Protein AF-A0A9D8IZI5-F1 (afdb_monomer)

Sequence (53 aa):
AGSEAARFLLLAGKPLGEPVVQYGPFVMNTRDEIEQALADYRDGTLGSPSPAP

Secondary structure (DSSP, 8-state):
--SS-------------S--EEETTEEESSHHHHHHHHHHHHTT-BTB-----

pLDDT: mean 90.53, std 11.43, range [50.38, 97.81]

Foldseek 3Di:
DDPDDDDDDDDDDDDPPAAWDDDDPDTDRDPVVVVVCVVCVVVVNRPPPDPDD

Radius of gyration: 18.65 Å; Cα contacts (8 Å, |Δi|>4): 27; chains: 1; bounding box: 25×26×57 Å

Mean predicted aligned error: 6.31 Å

Solvent-accessible surface area (backbone atoms only — not comparable to full-atom values): 3804 Å² total; per-residue (Å²): 134,78,96,70,87,88,85,86,84,90,86,87,78,81,82,84,87,66,63,82,36,76,58,92,96,45,77,35,64,42,70,66,56,48,54,49,52,51,48,29,52,75,71,71,44,67,87,55,87,69,84,72,132

S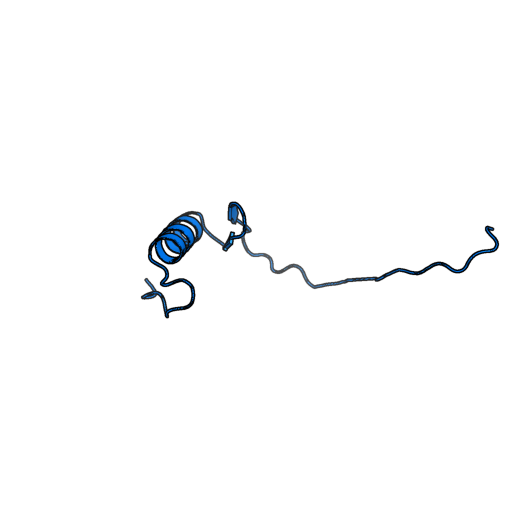tructure (mmCIF, N/CA/C/O backbone):
data_AF-A0A9D8IZI5-F1
#
_entry.id   AF-A0A9D8IZI5-F1
#
loop_
_atom_site.group_PDB
_atom_site.id
_atom_site.type_symbol
_atom_site.label_atom_id
_atom_site.label_alt_id
_atom_site.label_comp_id
_atom_site.label_asym_id
_atom_site.label_entity_id
_atom_site.label_seq_id
_atom_site.pdbx_PDB_ins_code
_atom_site.Cartn_x
_atom_site.Cartn_y
_atom_site.Cartn_z
_atom_site.occupancy
_atom_site.B_iso_or_equiv
_atom_site.auth_seq_id
_atom_site.auth_comp_id
_atom_site.auth_asym_id
_atom_site.auth_atom_id
_atom_site.pdbx_PDB_model_num
ATOM 1 N N . ALA A 1 1 ? 8.685 2.058 -39.278 1.00 62.91 1 ALA A N 1
ATOM 2 C CA . ALA A 1 1 ? 9.184 2.274 -37.904 1.00 62.91 1 ALA A CA 1
ATOM 3 C C . ALA A 1 1 ? 9.377 3.775 -37.702 1.00 62.91 1 ALA A C 1
ATOM 5 O O . ALA A 1 1 ? 9.829 4.415 -38.644 1.00 62.91 1 ALA A O 1
ATOM 6 N N . GLY A 1 2 ? 8.952 4.336 -36.563 1.00 78.94 2 GLY A N 1
ATOM 7 C CA . GLY A 1 2 ? 9.077 5.773 -36.270 1.00 78.94 2 GLY A CA 1
ATOM 8 C C . GLY A 1 2 ? 10.525 6.179 -35.978 1.00 78.94 2 GLY A C 1
ATOM 9 O O . GLY A 1 2 ? 11.311 5.354 -35.524 1.00 78.94 2 GLY A O 1
ATOM 10 N N . SER A 1 3 ? 10.876 7.432 -36.262 1.00 83.75 3 SER A N 1
ATOM 11 C CA . SER A 1 3 ? 12.243 7.972 -36.196 1.00 83.75 3 SER A CA 1
ATOM 12 C C . SER A 1 3 ? 12.722 8.369 -34.792 1.00 83.75 3 SER A C 1
ATOM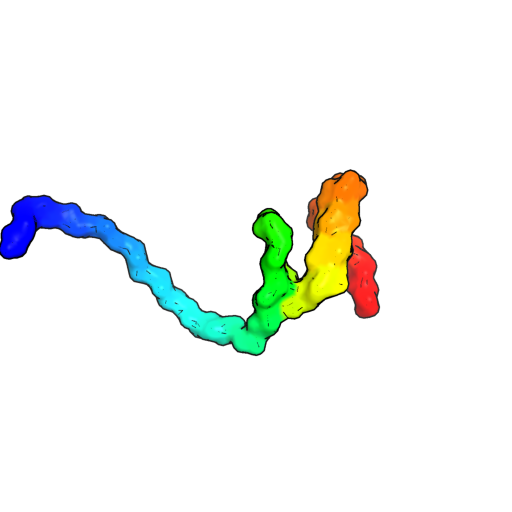 14 O O . SER A 1 3 ? 13.859 8.807 -34.648 1.00 83.75 3 SER A O 1
ATOM 16 N N . GLU A 1 4 ? 11.879 8.239 -33.766 1.00 89.00 4 GLU A N 1
ATOM 17 C CA . GLU A 1 4 ? 12.188 8.646 -32.389 1.00 89.00 4 GLU A CA 1
ATOM 18 C C . GLU A 1 4 ? 12.503 7.449 -31.481 1.00 89.00 4 GLU A C 1
ATOM 20 O O . GLU A 1 4 ? 11.940 6.363 -31.630 1.00 89.00 4 GLU A O 1
ATOM 25 N N . ALA A 1 5 ? 13.397 7.657 -30.511 1.00 88.06 5 ALA A N 1
ATOM 26 C CA . ALA A 1 5 ? 13.783 6.636 -29.543 1.00 88.06 5 ALA A CA 1
ATOM 27 C C . ALA A 1 5 ? 12.698 6.432 -28.471 1.00 88.06 5 ALA A C 1
ATOM 29 O O . ALA A 1 5 ? 12.238 7.385 -27.842 1.00 88.06 5 ALA A O 1
ATOM 30 N N . ALA A 1 6 ? 12.338 5.175 -28.207 1.00 91.56 6 ALA 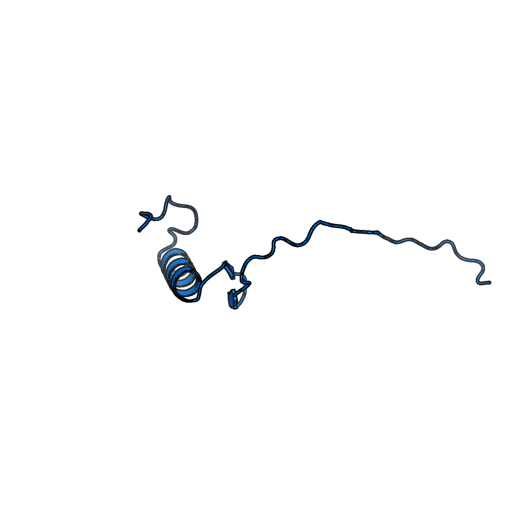A N 1
ATOM 31 C CA . ALA A 1 6 ? 11.403 4.826 -27.142 1.00 91.56 6 ALA A CA 1
ATOM 32 C C . ALA A 1 6 ? 12.081 4.839 -25.760 1.00 91.56 6 ALA A C 1
ATOM 34 O O . ALA A 1 6 ? 13.229 4.418 -25.612 1.00 91.56 6 ALA A O 1
ATOM 35 N N . ARG A 1 7 ? 11.337 5.259 -24.730 1.00 94.31 7 ARG A N 1
ATOM 36 C CA . ARG A 1 7 ? 11.700 5.082 -23.315 1.00 94.31 7 ARG A CA 1
ATOM 37 C C . ARG A 1 7 ? 10.608 4.282 -22.622 1.00 94.31 7 ARG A C 1
ATOM 39 O O . ARG A 1 7 ? 9.435 4.620 -22.748 1.00 94.31 7 ARG A O 1
ATOM 46 N N . PHE A 1 8 ? 10.988 3.244 -21.890 1.00 95.12 8 PHE A N 1
ATOM 47 C CA . PHE A 1 8 ? 10.054 2.410 -21.140 1.00 95.12 8 PHE A CA 1
ATOM 48 C C . PHE A 1 8 ? 10.719 1.842 -19.885 1.00 95.12 8 PHE A C 1
ATOM 50 O O . PHE A 1 8 ? 11.944 1.744 -19.808 1.00 95.12 8 PHE A O 1
ATOM 57 N N . LEU A 1 9 ? 9.889 1.462 -18.915 1.00 97.12 9 LEU A N 1
ATOM 58 C CA . LEU A 1 9 ? 10.282 0.679 -17.748 1.00 97.12 9 LEU A CA 1
ATOM 59 C C . LEU A 1 9 ? 9.580 -0.675 -17.824 1.00 97.12 9 LEU A C 1
ATOM 61 O O . LEU A 1 9 ? 8.372 -0.733 -18.050 1.00 97.12 9 LEU A O 1
ATOM 65 N N . LEU A 1 10 ? 10.338 -1.751 -17.626 1.00 96.62 10 LEU A N 1
ATOM 66 C CA . LEU A 1 10 ? 9.795 -3.091 -17.442 1.00 96.62 10 LEU A CA 1
ATOM 67 C C . LEU A 1 10 ? 9.916 -3.456 -15.965 1.00 96.62 10 LEU A C 1
ATOM 69 O O . LEU A 1 10 ? 11.021 -3.503 -15.427 1.00 96.62 10 LEU A O 1
ATOM 73 N N . LEU A 1 11 ? 8.779 -3.718 -15.327 1.00 96.81 11 LEU A N 1
ATOM 74 C CA . LEU A 1 11 ? 8.699 -4.173 -13.944 1.00 96.81 11 LEU A CA 1
ATOM 75 C C . LEU A 1 11 ? 8.129 -5.590 -13.936 1.00 96.81 11 LEU A C 1
ATOM 77 O O . LEU A 1 11 ? 7.113 -5.857 -14.576 1.00 96.81 11 LEU A O 1
ATOM 81 N N . ALA A 1 12 ? 8.782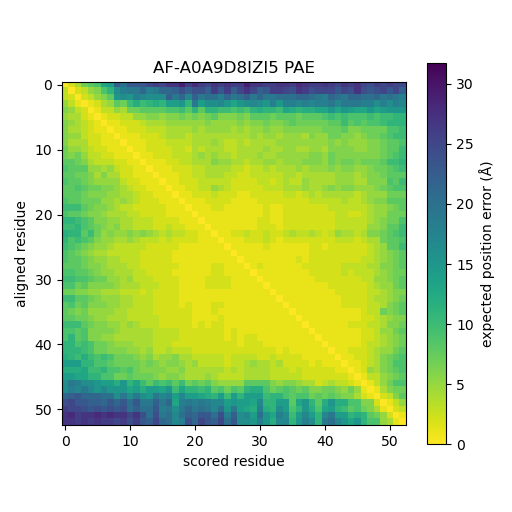 -6.491 -13.210 1.00 97.38 12 ALA A N 1
ATOM 82 C CA . ALA A 1 12 ? 8.334 -7.863 -13.014 1.00 97.38 12 ALA A CA 1
ATOM 83 C C . ALA A 1 12 ? 8.538 -8.257 -11.549 1.00 97.38 12 ALA A C 1
ATOM 85 O O . ALA A 1 12 ? 9.507 -7.837 -10.918 1.00 97.38 12 ALA A O 1
ATOM 86 N N . GLY A 1 13 ? 7.629 -9.068 -11.012 1.00 96.56 13 GLY A N 1
ATOM 87 C CA . GLY A 1 13 ? 7.669 -9.522 -9.626 1.00 96.56 13 GLY A CA 1
ATOM 88 C C . GLY A 1 13 ? 6.911 -10.831 -9.447 1.00 96.56 13 GLY A C 1
ATOM 89 O O . GLY A 1 13 ? 5.992 -11.141 -10.207 1.00 96.56 13 GLY A O 1
ATOM 90 N N . LYS A 1 14 ? 7.313 -11.614 -8.442 1.00 97.69 14 LYS A N 1
ATOM 91 C CA . LYS A 1 14 ? 6.591 -12.824 -8.039 1.00 97.69 14 LYS A CA 1
ATOM 92 C C . LYS A 1 14 ? 5.260 -12.415 -7.383 1.00 97.69 14 LYS A C 1
ATOM 94 O O . LYS A 1 14 ? 5.285 -11.526 -6.532 1.00 97.69 14 LYS A O 1
ATOM 99 N N . PRO A 1 15 ? 4.126 -13.061 -7.712 1.00 96.62 15 PRO A N 1
ATOM 100 C CA . PRO A 1 15 ? 2.873 -12.825 -7.003 1.00 96.62 15 PRO A CA 1
ATOM 101 C C . PRO A 1 15 ? 3.025 -13.099 -5.503 1.00 96.62 15 PRO A C 1
ATOM 103 O O . PRO A 1 15 ? 3.586 -14.128 -5.123 1.00 96.62 15 PRO A O 1
ATOM 106 N N . LEU A 1 16 ? 2.503 -12.197 -4.670 1.00 95.38 16 LEU A N 1
ATOM 107 C CA . LEU A 1 16 ? 2.516 -12.356 -3.212 1.00 95.38 16 LEU A CA 1
ATOM 108 C C . LEU A 1 16 ? 1.606 -13.507 -2.762 1.00 95.38 16 LEU A C 1
ATOM 110 O O . LEU A 1 16 ? 1.943 -14.230 -1.835 1.00 95.38 16 LEU A O 1
ATOM 114 N N . GLY A 1 17 ? 0.490 -13.727 -3.465 1.00 96.62 17 GLY A N 1
ATOM 115 C CA . GLY A 1 17 ? -0.471 -14.780 -3.119 1.00 96.62 17 GLY A CA 1
ATOM 116 C C . GLY A 1 17 ? -1.306 -14.470 -1.875 1.00 96.62 17 GLY A C 1
ATOM 117 O O . GLY A 1 17 ? -1.981 -15.356 -1.363 1.00 96.62 17 GLY A O 1
ATOM 118 N N . GLU A 1 18 ? -1.275 -13.225 -1.409 1.00 97.31 18 GLU A N 1
ATOM 119 C CA . GLU A 1 18 ? -2.032 -12.757 -0.255 1.00 97.31 18 GLU A CA 1
ATOM 120 C C . GLU A 1 18 ? -3.282 -11.986 -0.699 1.00 97.31 18 GLU A C 1
ATOM 122 O O . GLU A 1 18 ? -3.292 -11.401 -1.791 1.00 97.31 18 GLU A O 1
ATOM 127 N N . PRO A 1 19 ? -4.342 -11.956 0.127 1.00 96.62 19 PRO A N 1
ATOM 128 C CA . PRO A 1 19 ? -5.473 -11.078 -0.118 1.00 96.62 19 PRO A CA 1
ATOM 129 C C . PRO A 1 19 ? -5.022 -9.617 -0.180 1.00 96.62 19 PRO A C 1
ATOM 131 O O . PRO A 1 19 ? -4.142 -9.194 0.569 1.00 96.62 19 PRO A O 1
ATOM 134 N N . VAL A 1 20 ? -5.651 -8.853 -1.072 1.00 97.06 20 VAL A N 1
ATOM 135 C CA . VAL A 1 20 ? -5.420 -7.417 -1.231 1.00 97.06 20 VAL A CA 1
ATOM 136 C C . VAL A 1 20 ? -6.735 -6.701 -0.971 1.00 97.06 20 VAL A C 1
ATOM 138 O O . VAL A 1 20 ? -7.69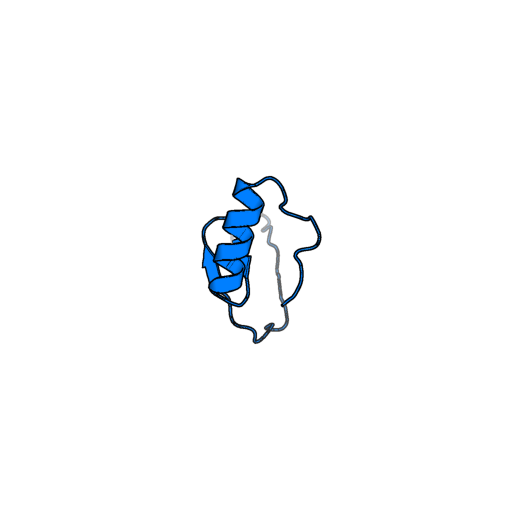7 -6.855 -1.724 1.00 97.06 20 VAL A O 1
ATOM 141 N N . VAL A 1 21 ? -6.769 -5.905 0.092 1.00 97.81 21 VAL A N 1
ATOM 142 C CA . VAL A 1 21 ? -7.895 -5.048 0.458 1.00 97.81 21 VAL A CA 1
ATOM 143 C C . VAL A 1 21 ? -7.411 -3.605 0.422 1.00 97.81 21 VAL A C 1
ATOM 1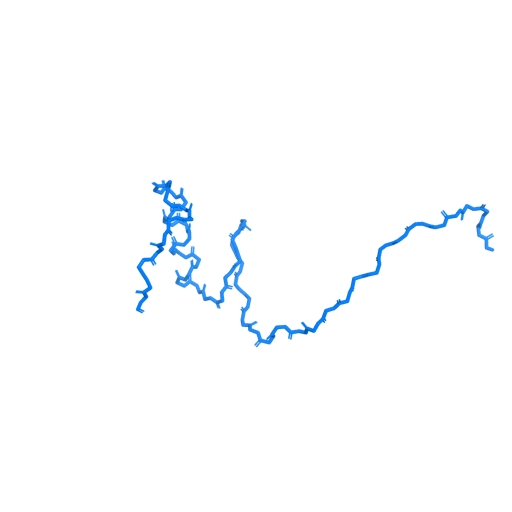45 O O . VAL A 1 21 ? -6.463 -3.242 1.112 1.00 97.81 21 VAL A O 1
ATOM 148 N N . GLN A 1 22 ? -8.055 -2.771 -0.394 1.00 97.50 22 GLN A N 1
ATOM 149 C CA . GLN A 1 22 ? -7.670 -1.373 -0.583 1.00 97.50 22 GLN A CA 1
ATOM 150 C C . GLN A 1 22 ? -8.802 -0.427 -0.178 1.00 97.50 22 GLN A C 1
ATOM 152 O O . GLN A 1 22 ? -9.954 -0.607 -0.578 1.00 97.50 22 GLN A O 1
ATOM 157 N N . TYR A 1 23 ? -8.457 0.629 0.560 1.00 97.38 23 TYR A N 1
ATOM 158 C CA . TYR A 1 23 ? -9.346 1.754 0.830 1.00 97.38 23 TYR A CA 1
ATOM 159 C C . TYR A 1 23 ? -8.565 3.070 0.855 1.00 97.38 23 TYR A C 1
ATOM 161 O O . TYR A 1 23 ? -7.775 3.336 1.762 1.00 97.38 23 TYR A O 1
ATOM 169 N N . GLY A 1 24 ? -8.794 3.914 -0.154 1.00 95.19 24 GLY A N 1
ATOM 170 C CA . GLY A 1 24 ? -8.065 5.173 -0.309 1.00 95.19 24 GLY A CA 1
ATOM 171 C C . GLY A 1 24 ? -6.549 4.933 -0.414 1.00 95.19 24 GLY A C 1
ATOM 172 O O . GLY A 1 24 ? -6.133 4.177 -1.297 1.00 95.19 24 GLY A O 1
ATOM 173 N N . PRO A 1 25 ? -5.723 5.558 0.451 1.00 95.44 25 PRO A N 1
ATOM 174 C CA . PRO A 1 25 ? -4.269 5.395 0.440 1.00 95.44 25 PRO A CA 1
ATOM 175 C C . PRO A 1 25 ? -3.782 4.125 1.161 1.00 95.44 25 PRO A C 1
ATOM 177 O O . PRO A 1 25 ? -2.577 3.893 1.210 1.00 95.44 25 PRO A O 1
ATOM 180 N N . PHE A 1 26 ? -4.682 3.322 1.737 1.00 96.62 26 PHE A N 1
ATOM 181 C CA . PHE A 1 26 ? -4.328 2.157 2.548 1.00 96.62 26 PHE A CA 1
ATOM 182 C C . PHE A 1 26 ? -4.555 0.854 1.779 1.00 96.62 26 PHE A C 1
ATOM 184 O O . PHE A 1 26 ? -5.615 0.659 1.176 1.00 96.62 26 PHE A O 1
ATOM 191 N N . VAL A 1 27 ? -3.560 -0.034 1.820 1.00 96.94 27 VAL A N 1
ATOM 192 C CA . VAL A 1 27 ? -3.600 -1.390 1.258 1.00 96.94 27 VAL A CA 1
ATOM 193 C C . VAL A 1 27 ? -3.168 -2.357 2.354 1.00 96.94 27 VAL A C 1
ATOM 195 O O . VAL A 1 27 ? -2.06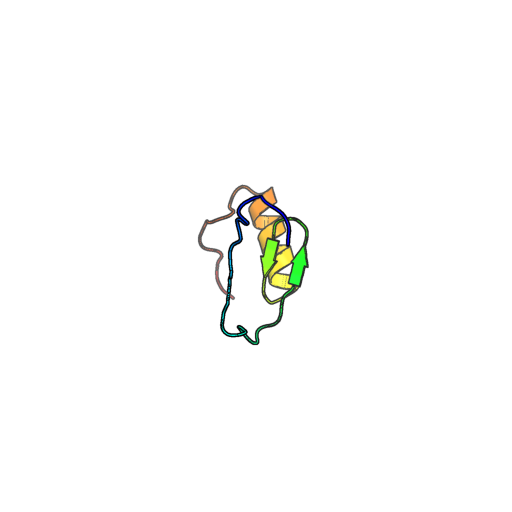6 -2.213 2.873 1.00 96.94 27 VAL A O 1
ATOM 198 N N . MET A 1 28 ? -4.042 -3.301 2.697 1.00 96.56 28 MET A N 1
ATOM 199 C CA . MET A 1 28 ? -3.853 -4.305 3.751 1.00 96.56 28 MET A CA 1
ATOM 200 C C . MET A 1 28 ? -4.359 -5.677 3.277 1.00 96.56 28 MET A C 1
ATOM 202 O O . MET A 1 28 ? -4.855 -5.803 2.152 1.00 96.56 28 MET A O 1
ATOM 206 N N . ASN A 1 29 ? -4.251 -6.710 4.111 1.00 97.06 29 ASN A N 1
ATOM 207 C CA . ASN A 1 29 ? -4.700 -8.061 3.786 1.00 97.06 29 ASN A CA 1
ATOM 208 C C . ASN A 1 29 ? -6.151 -8.322 4.228 1.00 97.06 29 ASN A C 1
ATOM 210 O O . ASN A 1 29 ? -6.831 -9.159 3.633 1.00 97.06 29 ASN A O 1
ATOM 214 N N . THR A 1 30 ? -6.663 -7.602 5.230 1.00 97.12 30 THR A N 1
ATOM 215 C CA . THR A 1 30 ? -8.040 -7.768 5.730 1.00 97.12 30 THR A CA 1
ATOM 216 C C . THR A 1 30 ? -8.810 -6.451 5.847 1.00 97.12 30 THR A C 1
ATOM 218 O O . THR A 1 30 ? -8.257 -5.354 5.747 1.00 97.12 30 THR A O 1
ATOM 221 N N . ARG A 1 31 ? -10.135 -6.545 6.034 1.00 96.44 31 ARG A N 1
ATOM 222 C CA . ARG A 1 31 ? -10.980 -5.367 6.271 1.00 96.44 31 ARG A CA 1
ATOM 223 C C . ARG A 1 31 ? -10.712 -4.741 7.641 1.00 96.44 31 ARG A C 1
ATOM 225 O O . ARG A 1 31 ? -10.667 -3.518 7.725 1.00 96.44 31 ARG A O 1
ATOM 232 N N . ASP A 1 32 ? -10.494 -5.562 8.661 1.00 96.25 32 ASP A N 1
ATOM 233 C CA . ASP A 1 32 ? -10.223 -5.104 10.026 1.00 96.25 32 ASP A CA 1
ATOM 234 C C . ASP A 1 32 ? -8.923 -4.285 10.080 1.00 96.25 32 ASP A C 1
ATOM 236 O O . ASP A 1 32 ? -8.886 -3.213 10.679 1.00 96.25 32 ASP A O 1
ATOM 240 N N . GLU A 1 33 ? -7.887 -4.709 9.348 1.00 95.62 33 GLU A N 1
ATOM 241 C CA . GLU A 1 33 ? -6.633 -3.951 9.203 1.00 95.62 33 GLU A CA 1
ATOM 242 C C . GLU A 1 33 ? -6.837 -2.584 8.531 1.00 95.62 33 GLU A C 1
ATOM 244 O O . GLU A 1 33 ? -6.186 -1.606 8.896 1.00 95.62 33 GLU A O 1
ATOM 249 N N . ILE A 1 34 ? -7.760 -2.479 7.567 1.00 96.56 34 ILE A N 1
ATOM 250 C CA . ILE A 1 34 ? -8.125 -1.187 6.966 1.00 96.56 34 ILE A CA 1
ATOM 251 C C . ILE A 1 34 ? -8.813 -0.282 7.989 1.00 96.56 34 ILE A C 1
ATOM 253 O O . ILE A 1 34 ? -8.545 0.920 8.025 1.00 96.56 34 ILE A O 1
ATOM 257 N N . GLU A 1 35 ? -9.713 -0.828 8.803 1.00 95.44 35 GLU A N 1
ATOM 258 C CA . GLU A 1 35 ? -10.427 -0.055 9.822 1.00 95.44 35 GLU A CA 1
ATOM 259 C C . GLU A 1 35 ? -9.478 0.435 10.916 1.00 95.44 35 GLU A C 1
ATOM 261 O O . GLU A 1 35 ? -9.543 1.611 11.286 1.00 95.44 35 GLU A O 1
ATOM 266 N N . GLN A 1 36 ? -8.524 -0.402 11.325 1.00 94.94 36 GLN A N 1
ATOM 267 C CA . GLN A 1 36 ? -7.447 -0.008 12.228 1.00 94.94 36 GLN A CA 1
ATOM 268 C C . GLN A 1 36 ? -6.568 1.092 11.619 1.00 94.94 36 GLN A C 1
ATOM 270 O O . GLN A 1 36 ? -6.360 2.123 12.251 1.00 94.94 36 GLN A O 1
ATOM 275 N N . ALA A 1 37 ? -6.116 0.938 10.370 1.00 94.25 37 ALA A N 1
ATOM 276 C CA . ALA A 1 37 ? -5.287 1.947 9.704 1.00 94.25 37 ALA A CA 1
ATOM 277 C C . ALA A 1 37 ? -5.998 3.307 9.582 1.00 94.25 37 ALA A C 1
ATOM 279 O O . ALA A 1 37 ? -5.371 4.363 9.690 1.00 94.25 37 ALA A O 1
ATOM 280 N N . LEU A 1 38 ? -7.321 3.299 9.383 1.00 94.94 38 LEU A N 1
ATOM 281 C CA . LEU A 1 38 ? -8.136 4.512 9.382 1.00 94.94 38 LEU A CA 1
ATOM 282 C C . LEU A 1 38 ? -8.246 5.142 10.772 1.00 94.94 38 LEU A C 1
ATOM 284 O O . LEU A 1 38 ? -8.227 6.370 10.861 1.00 94.94 38 LEU A O 1
ATOM 288 N N . ALA A 1 39 ? -8.388 4.338 11.828 1.00 94.50 39 ALA A N 1
ATOM 289 C CA . ALA A 1 39 ? -8.382 4.824 13.205 1.00 94.50 39 ALA A CA 1
ATOM 290 C C . ALA A 1 39 ? -7.023 5.452 13.550 1.00 94.50 39 ALA A C 1
ATOM 292 O O . ALA A 1 39 ? -6.977 6.623 13.912 1.00 94.50 39 ALA A O 1
ATOM 293 N N . ASP A 1 40 ? -5.921 4.748 13.280 1.00 94.44 40 ASP A N 1
ATOM 294 C CA . ASP A 1 40 ? -4.561 5.238 13.533 1.00 94.44 40 ASP A CA 1
ATOM 295 C C . ASP A 1 40 ? -4.256 6.527 12.756 1.00 94.44 40 ASP A C 1
ATOM 297 O O . ASP A 1 40 ? -3.588 7.440 13.247 1.00 94.44 40 ASP A O 1
ATOM 301 N N . TYR A 1 41 ? -4.767 6.638 11.526 1.00 94.75 41 TYR A N 1
ATOM 302 C CA . TYR A 1 41 ? -4.655 7.864 10.742 1.00 94.75 41 TYR A CA 1
ATOM 303 C C . TYR A 1 41 ? -5.419 9.032 11.375 1.00 94.75 41 TYR A C 1
ATOM 305 O O . TYR A 1 41 ? -4.897 10.145 11.437 1.00 94.75 41 TYR A O 1
ATOM 313 N N . ARG A 1 42 ? -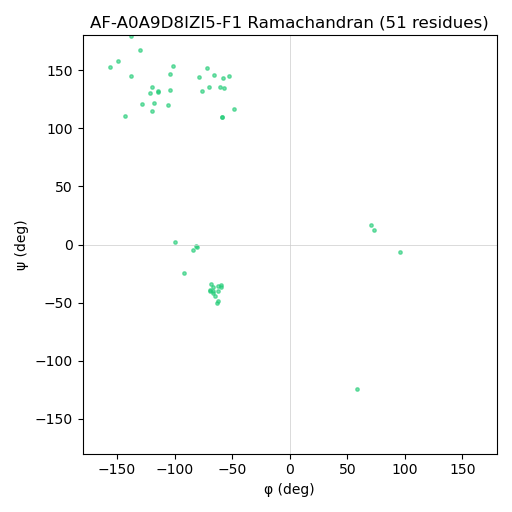6.649 8.791 11.846 1.00 94.50 42 ARG A N 1
ATOM 314 C CA . ARG A 1 42 ? -7.480 9.816 12.502 1.00 94.50 42 ARG A CA 1
ATOM 315 C C . ARG A 1 42 ? -6.884 10.268 13.829 1.00 94.50 42 ARG A C 1
ATOM 317 O O . ARG A 1 42 ? -6.945 11.455 14.134 1.00 94.50 42 ARG A O 1
ATOM 324 N N . ASP A 1 43 ? -6.277 9.342 14.558 1.00 95.00 43 ASP A N 1
ATOM 325 C CA . ASP A 1 43 ? -5.684 9.586 15.871 1.00 95.00 43 ASP A CA 1
ATOM 326 C C . ASP A 1 43 ? -4.250 10.140 15.773 1.00 95.00 43 ASP A C 1
ATOM 328 O O . ASP A 1 43 ? -3.647 10.509 16.781 1.00 95.00 43 ASP A O 1
ATOM 332 N N . GLY A 1 44 ? -3.694 10.240 14.558 1.00 94.12 44 GLY A N 1
ATOM 333 C CA . GLY A 1 44 ? -2.334 10.728 14.321 1.00 94.12 44 GLY A CA 1
ATOM 334 C C . GLY A 1 44 ? -1.244 9.763 14.798 1.00 94.12 44 GLY A C 1
ATOM 335 O O . GLY A 1 44 ? -0.091 10.166 14.946 1.00 94.12 44 GLY A O 1
ATOM 336 N N . THR A 1 45 ? -1.594 8.500 15.040 1.00 93.06 45 THR A N 1
ATOM 337 C CA . THR A 1 45 ? -0.705 7.443 15.539 1.00 93.06 45 THR A CA 1
ATOM 338 C C . THR A 1 45 ? -0.200 6.518 14.435 1.00 93.06 45 THR A C 1
ATOM 340 O O . THR A 1 45 ? 0.563 5.603 14.737 1.00 93.06 45 THR A O 1
ATOM 343 N N . LEU A 1 46 ? -0.559 6.758 13.167 1.00 90.94 46 LEU A N 1
ATOM 344 C CA . LEU A 1 46 ? -0.088 5.988 12.011 1.00 90.94 46 LEU A CA 1
ATOM 345 C C . LEU A 1 46 ? 1.445 5.806 12.042 1.00 90.94 46 LEU A C 1
ATOM 347 O O . LEU A 1 46 ? 2.200 6.775 11.963 1.00 90.94 46 LEU A O 1
ATOM 351 N N . GLY A 1 47 ? 1.906 4.556 12.144 1.00 83.31 47 GLY A N 1
ATOM 352 C CA . GLY A 1 47 ? 3.332 4.207 12.241 1.00 83.31 47 GLY A CA 1
ATOM 353 C C . GLY A 1 47 ? 3.855 4.014 13.669 1.00 83.31 47 GLY A C 1
ATOM 354 O O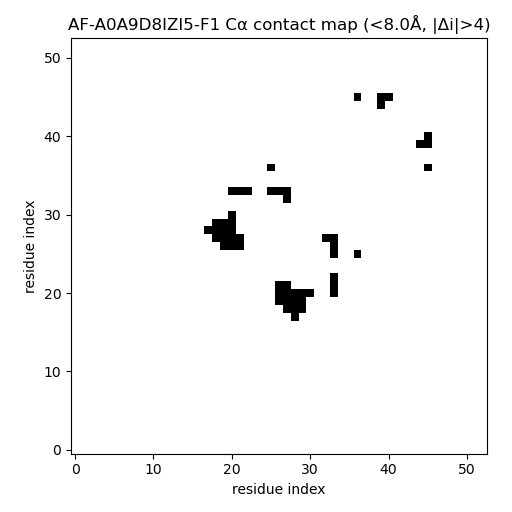 . GLY A 1 47 ? 4.979 3.542 13.843 1.00 83.31 47 GLY A O 1
ATOM 355 N N . SER A 1 48 ? 3.045 4.304 14.688 1.00 81.75 48 SER A N 1
ATOM 356 C CA . SER A 1 48 ? 3.260 3.738 16.021 1.00 81.75 48 SER A CA 1
ATOM 357 C C . SER A 1 48 ? 3.051 2.227 15.948 1.00 81.75 48 SER A C 1
ATOM 359 O O . SER A 1 48 ? 2.215 1.775 15.161 1.00 81.75 48 SER A O 1
ATOM 361 N N . PRO A 1 49 ? 3.791 1.425 16.729 1.00 70.25 49 PRO A N 1
ATOM 362 C CA . PRO A 1 49 ? 3.533 -0.002 16.778 1.00 70.25 49 PRO A CA 1
ATOM 363 C C . PRO A 1 49 ? 2.093 -0.215 17.247 1.00 70.25 49 PRO A C 1
ATOM 365 O O . PRO A 1 49 ? 1.758 0.064 18.398 1.00 70.25 49 PRO A O 1
ATOM 368 N N . SER A 1 50 ? 1.243 -0.669 16.328 1.00 64.19 50 SER A N 1
ATOM 369 C CA . SER A 1 50 ? -0.093 -1.132 16.673 1.00 64.19 50 SER A CA 1
ATOM 370 C C . SER A 1 50 ? 0.069 -2.311 17.638 1.00 64.19 50 SER A C 1
ATOM 372 O O . SER A 1 50 ? 0.955 -3.147 17.409 1.00 64.19 50 SER A O 1
ATOM 374 N N . PRO A 1 51 ? -0.701 -2.391 18.739 1.00 62.09 51 PRO A N 1
ATOM 375 C CA . PRO A 1 51 ? -0.757 -3.623 19.504 1.00 62.09 51 PRO A CA 1
ATOM 376 C C . PRO A 1 51 ? -1.262 -4.705 18.550 1.00 62.09 51 PRO A C 1
ATOM 378 O O . PRO A 1 51 ? -2.408 -4.669 18.108 1.00 62.09 51 PRO A O 1
ATOM 381 N N . ALA A 1 52 ? -0.368 -5.622 18.177 1.00 50.38 52 ALA A N 1
ATOM 382 C CA . ALA A 1 52 ? -0.748 -6.806 17.427 1.00 50.38 52 ALA A CA 1
ATOM 383 C C . ALA A 1 52 ? -1.897 -7.518 18.169 1.00 50.38 52 ALA A C 1
ATOM 385 O O . ALA A 1 52 ? -1.903 -7.491 19.407 1.00 50.38 52 ALA A O 1
ATOM 386 N N . PRO A 1 53 ? -2.854 -8.132 17.455 1.00 57.38 53 PRO A N 1
ATOM 387 C CA . PRO A 1 53 ? -3.764 -9.079 18.086 1.00 57.38 53 PRO A CA 1
ATOM 388 C C . PRO A 1 53 ? -3.000 -10.239 18.744 1.00 57.38 53 PRO A C 1
ATOM 390 O O . PRO A 1 53 ? -1.937 -10.643 18.212 1.00 57.38 53 PRO A O 1
#